Protein AF-A0A941FQU3-F1 (afdb_monomer)

Sequence (170 aa):
MWHLSFFFSLGSSGTKGFAATKINQDELNAYLSEVRMTQEELEEYLSYYDLTLNELKSAEELRETLGPAVTPETLQNLLKQYEMTEAELTELLMEYGELEEGDSIIDTFHFIYDIEDIIDLEMDYDEEEMEYDEEEISDLMDGLFTEIGLTDEELDRFMNHLCLSSKNLL

Solvent-accessible surface area (backbone atoms only — not comparable to full-atom values): 10285 Å² total; per-residue (Å²): 139,81,86,85,80,79,80,80,75,83,76,85,74,74,82,76,79,76,81,77,51,67,39,55,66,70,52,44,51,50,48,29,62,71,57,72,42,53,72,67,58,49,51,53,55,34,45,77,74,78,40,54,65,56,80,39,71,36,58,61,54,50,42,72,70,50,39,56,48,44,40,79,67,52,49,54,50,49,31,59,75,72,74,47,52,74,66,59,51,50,52,51,36,37,75,74,65,78,41,61,98,88,65,50,69,63,80,71,42,62,32,44,47,70,55,46,54,54,52,50,51,54,49,48,56,68,69,50,64,71,76,60,48,71,65,55,54,50,52,54,48,54,52,52,38,58,71,75,62,58,49,73,73,55,47,55,53,50,52,52,48,54,61,53,53,63,68,72,75,119

Organism: NCBI:txid450367

Radius of gyration: 25.59 Å; Cα contacts (8 Å, |Δi|>4): 99; chains: 1; bounding box: 55×40×80 Å

Secondary structure (DSSP, 8-state):
---------------PPPPP-SS-HHHHHHHHHHHT--HHHHHHHHHHTT--TTT--SHHHHHHHH-SBP-HHHHHHHHHHTT--HHHHHHHHHHTTSS-TT--HHHH-SBHHHHHHHHHHHHHHHH------HHHHHHHHHHHHHHHT--HHHHHHHHHHHHHHHTT--

Mean predicted aligned error: 14.56 Å

Foldseek 3Di:
DDDDDDPPDPDDDPPPDQDDALEDPVQVVVLCVQLVHDSVVVQVVQVVVVHGRRVDNYSVVVCVVQPHFDDPVVVVVVCVVLVHDPVVLQVLCVVVVQDDPPDDPNVRDRHPVVSVVSVVVVVCVVVPPVPPPPVNVVVVVVVVCVVVPDDPVRVVVVVVVVVVVVVVVD

Structure (mmCIF, N/CA/C/O backbone):
data_AF-A0A941FQU3-F1
#
_entry.id   AF-A0A941FQU3-F1
#
loop_
_atom_site.group_PDB
_atom_site.id
_atom_site.type_symbol
_atom_site.label_atom_id
_atom_site.label_alt_id
_atom_site.label_comp_id
_atom_site.label_asym_id
_atom_site.label_entity_id
_atom_site.label_seq_id
_atom_site.pdbx_PDB_ins_code
_atom_site.Cartn_x
_atom_site.Cartn_y
_atom_site.Cartn_z
_atom_site.occupancy
_atom_site.B_iso_or_equiv
_atom_site.auth_seq_id
_atom_site.auth_comp_id
_atom_site.auth_asym_id
_atom_site.auth_atom_id
_atom_site.pdbx_PDB_model_num
ATOM 1 N N . MET A 1 1 ? -34.787 -11.452 32.191 1.00 46.97 1 MET A N 1
ATOM 2 C CA . MET A 1 1 ? -33.863 -12.530 32.617 1.00 46.97 1 MET A CA 1
ATOM 3 C C . MET A 1 1 ? -34.289 -13.753 31.834 1.00 46.97 1 MET A C 1
ATOM 5 O O . MET A 1 1 ? -35.458 -14.089 31.924 1.00 46.97 1 MET A O 1
ATOM 9 N N . TRP A 1 2 ? -33.497 -14.303 30.919 1.00 36.28 2 TRP A N 1
ATOM 10 C CA . TRP A 1 2 ? -32.134 -14.804 31.111 1.00 36.28 2 TRP A CA 1
ATOM 11 C C . TRP A 1 2 ? -31.221 -14.444 29.923 1.00 36.28 2 TRP A C 1
ATOM 13 O O . TRP A 1 2 ? -31.653 -14.516 28.778 1.00 36.28 2 TRP A O 1
ATOM 23 N N . HIS A 1 3 ? -29.981 -14.040 30.210 1.00 49.31 3 HIS A N 1
ATOM 24 C CA . HIS A 1 3 ? -28.926 -13.853 29.211 1.00 49.31 3 HIS A CA 1
ATOM 25 C C . HIS A 1 3 ? -28.420 -15.224 28.753 1.00 49.31 3 HIS A C 1
ATOM 27 O O . HIS A 1 3 ? -28.055 -16.052 29.587 1.00 49.31 3 HIS A O 1
ATOM 33 N N . LEU A 1 4 ? -28.390 -15.455 27.442 1.00 49.00 4 LEU A N 1
ATOM 34 C CA . LEU A 1 4 ? -27.715 -16.602 26.850 1.00 49.00 4 LEU A CA 1
ATOM 35 C C . LEU A 1 4 ? -26.242 -16.226 26.659 1.00 49.00 4 LEU A C 1
ATOM 37 O O . LEU A 1 4 ? -25.882 -15.554 25.698 1.00 49.00 4 LEU A O 1
ATOM 41 N N . SER A 1 5 ? -25.401 -16.606 27.618 1.00 51.78 5 SER A N 1
ATOM 42 C CA . SER A 1 5 ? -23.950 -16.523 27.474 1.00 51.78 5 SER A CA 1
ATOM 43 C C . SER A 1 5 ? -23.498 -17.592 26.484 1.00 51.78 5 SER A C 1
ATOM 45 O O . SER A 1 5 ? -23.523 -18.782 26.796 1.00 51.78 5 SER A O 1
ATOM 47 N N . PHE A 1 6 ? -23.100 -17.170 25.286 1.00 40.19 6 PHE A N 1
ATOM 48 C CA . PHE A 1 6 ? -22.378 -18.027 24.358 1.00 40.19 6 PHE A CA 1
ATOM 49 C C . PHE A 1 6 ? -20.929 -18.109 24.846 1.00 40.19 6 PHE A C 1
ATOM 51 O O . PHE A 1 6 ? -20.199 -17.120 24.839 1.00 40.19 6 PHE A O 1
ATOM 58 N N . PHE A 1 7 ? -20.535 -19.275 25.352 1.00 44.00 7 PHE A N 1
ATOM 59 C CA . PHE A 1 7 ? -19.136 -19.575 25.623 1.00 44.00 7 PHE A CA 1
ATOM 60 C C . PHE A 1 7 ? -18.429 -19.728 24.276 1.00 44.00 7 PHE A C 1
ATOM 62 O O . PHE A 1 7 ? -18.617 -20.729 23.585 1.00 44.00 7 PHE A O 1
ATOM 69 N N . PHE A 1 8 ? -17.626 -18.734 23.897 1.00 44.66 8 PHE A N 1
ATOM 70 C CA . PHE A 1 8 ? -16.649 -18.902 22.832 1.00 44.66 8 PHE A CA 1
ATOM 71 C C . PHE A 1 8 ? -15.577 -19.864 23.351 1.00 44.66 8 PHE A C 1
ATOM 73 O O . PHE A 1 8 ? -14.784 -19.534 24.233 1.00 44.66 8 PHE A O 1
ATOM 80 N N . SER A 1 9 ? -15.635 -21.102 22.867 1.00 44.91 9 SER A N 1
ATOM 81 C CA . SER A 1 9 ? -14.581 -22.089 23.052 1.00 44.91 9 SER A CA 1
ATOM 82 C C . SER A 1 9 ? -13.305 -21.525 22.437 1.00 44.91 9 SER A C 1
ATOM 84 O O . SER A 1 9 ? -13.231 -21.398 21.219 1.00 44.91 9 SER A O 1
ATOM 86 N N . LEU A 1 10 ? -12.318 -21.191 23.274 1.00 48.59 10 LEU A N 1
ATOM 87 C CA . LEU A 1 10 ? -10.961 -20.871 22.837 1.00 48.59 10 LEU A CA 1
ATOM 88 C C . LEU A 1 10 ? -10.433 -22.061 22.023 1.00 48.59 10 LEU A C 1
ATOM 90 O O . LEU A 1 10 ? -10.082 -23.108 22.573 1.00 48.59 10 LEU A O 1
ATOM 94 N N . GLY A 1 11 ? -10.441 -21.913 20.701 1.00 41.22 11 GLY A N 1
ATOM 95 C CA . GLY A 1 11 ? -9.712 -22.782 19.797 1.00 41.22 11 GLY A CA 1
ATOM 96 C C . GLY A 1 11 ? -8.222 -22.598 20.052 1.00 41.22 11 GLY A C 1
ATOM 97 O O . GLY A 1 11 ? -7.713 -21.483 20.051 1.00 41.22 11 GLY A O 1
ATOM 98 N N . SER A 1 12 ? -7.547 -23.707 20.328 1.00 49.75 12 SER A N 1
ATOM 99 C CA . SER A 1 12 ? -6.097 -23.817 20.445 1.00 49.75 12 SER A CA 1
ATOM 100 C C . SER A 1 12 ? -5.425 -23.410 19.129 1.00 49.75 12 SER A C 1
ATOM 102 O O . SER A 1 12 ? -5.259 -24.255 18.249 1.00 49.75 12 SER A O 1
ATOM 104 N N . SER A 1 13 ? -4.997 -22.157 18.997 1.00 46.50 13 SER A N 1
ATOM 105 C CA . SER A 1 13 ? -4.054 -21.772 17.946 1.00 46.50 13 SER A CA 1
ATOM 106 C C . SER A 1 13 ? -2.655 -22.208 18.372 1.00 46.50 13 SER A C 1
ATOM 108 O O . SER A 1 13 ? -2.142 -21.776 19.405 1.00 46.50 13 SER A O 1
ATOM 110 N N . GLY A 1 14 ? -2.066 -23.133 17.612 1.00 43.97 14 GLY A N 1
ATOM 111 C CA . GLY A 1 14 ? -0.671 -23.518 17.783 1.00 43.97 14 GLY A CA 1
ATOM 112 C C . GLY A 1 14 ? 0.218 -22.280 17.726 1.00 43.97 14 GLY A C 1
ATOM 113 O O . GLY A 1 14 ? -0.017 -21.382 16.924 1.00 43.97 14 GLY A O 1
ATOM 114 N N . THR A 1 15 ? 1.229 -22.219 18.587 1.00 44.75 15 THR A N 1
ATOM 115 C CA . THR A 1 15 ? 2.230 -21.155 18.543 1.00 44.75 15 THR A CA 1
ATOM 116 C C . THR A 1 15 ? 3.055 -21.329 17.269 1.00 44.75 15 THR A C 1
ATOM 118 O O . THR A 1 15 ? 4.065 -22.038 17.278 1.00 44.75 15 THR A O 1
ATOM 121 N N . LYS A 1 16 ? 2.617 -20.731 16.157 1.00 57.53 16 LYS A N 1
ATOM 122 C CA . LYS A 1 16 ? 3.544 -20.370 15.087 1.00 57.53 16 LYS A CA 1
ATOM 123 C C . LYS A 1 16 ? 4.570 -19.438 15.732 1.00 57.53 16 LYS A C 1
ATOM 125 O O . LYS A 1 16 ? 4.206 -18.475 16.402 1.00 57.53 16 LYS A O 1
ATOM 130 N N . GLY A 1 17 ? 5.836 -19.838 15.696 1.00 59.94 17 GLY A N 1
ATOM 131 C CA . GLY A 1 17 ? 6.916 -19.009 16.211 1.00 59.94 17 GLY A CA 1
ATOM 132 C C . GLY A 1 17 ? 7.134 -17.860 15.241 1.00 59.94 17 GLY A C 1
ATOM 133 O O . GLY A 1 17 ? 7.323 -18.117 14.058 1.00 59.94 17 GLY A O 1
ATOM 134 N N . PHE A 1 18 ? 7.087 -16.634 15.745 1.00 70.06 18 PHE A N 1
ATOM 135 C CA . PHE A 1 18 ? 7.382 -15.429 14.980 1.00 70.06 18 PHE A CA 1
ATOM 136 C C . PHE A 1 18 ? 8.816 -15.428 14.443 1.00 70.06 18 PHE A C 1
ATOM 138 O O . PHE A 1 18 ? 9.725 -15.973 15.090 1.00 70.06 18 PHE A O 1
ATOM 145 N N . ALA A 1 19 ? 9.030 -14.803 13.284 1.00 69.12 19 ALA A N 1
ATOM 146 C CA . ALA A 1 19 ? 10.371 -14.623 12.750 1.00 69.12 19 ALA A CA 1
ATOM 147 C C . ALA A 1 19 ? 11.212 -13.745 13.694 1.00 69.12 19 ALA A C 1
ATOM 149 O O . ALA A 1 19 ? 10.718 -12.837 14.365 1.00 69.12 19 ALA A O 1
ATOM 150 N N . ALA A 1 20 ? 12.514 -14.023 13.769 1.00 74.38 20 ALA A N 1
ATOM 151 C CA . ALA A 1 20 ? 13.420 -13.188 14.547 1.00 74.38 20 ALA A CA 1
ATOM 152 C C . ALA A 1 20 ? 13.553 -11.808 13.879 1.00 74.38 20 ALA A C 1
ATOM 154 O O . ALA A 1 20 ? 13.928 -11.729 12.713 1.00 74.38 20 ALA A O 1
ATOM 155 N N . THR A 1 21 ? 13.295 -10.735 14.628 1.00 84.06 21 THR A N 1
ATOM 156 C CA . THR A 1 21 ? 13.435 -9.344 14.171 1.00 84.06 21 THR A CA 1
ATOM 157 C C . THR A 1 21 ? 14.400 -8.561 15.063 1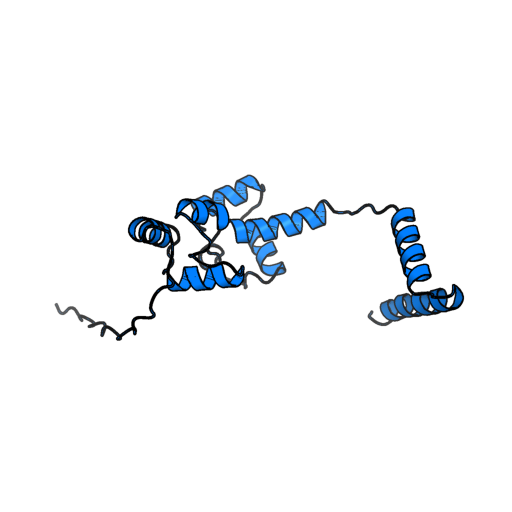.00 84.06 21 THR A C 1
ATOM 159 O O . THR A 1 21 ? 14.621 -8.908 16.227 1.00 84.06 21 THR A O 1
ATOM 162 N N . LYS A 1 22 ? 15.002 -7.503 14.507 1.00 87.81 22 LYS A N 1
ATOM 163 C CA . LYS A 1 22 ? 15.817 -6.530 15.253 1.00 87.81 22 LYS A CA 1
ATOM 164 C C . LYS A 1 22 ? 14.964 -5.472 15.955 1.00 87.81 22 LYS A C 1
ATOM 166 O O . LYS A 1 22 ? 15.474 -4.786 16.839 1.00 87.81 22 LYS A O 1
ATOM 171 N N . ILE A 1 23 ? 13.704 -5.336 15.550 1.00 90.19 23 ILE A N 1
ATOM 172 C CA . ILE A 1 23 ? 12.768 -4.345 16.073 1.00 90.19 23 ILE A CA 1
ATOM 173 C C . ILE A 1 23 ? 12.385 -4.725 17.506 1.00 90.19 23 ILE A C 1
ATOM 175 O O . ILE A 1 23 ? 12.219 -5.901 17.837 1.00 90.19 23 ILE A O 1
ATOM 179 N N . ASN A 1 24 ? 12.258 -3.729 18.381 1.00 91.12 24 ASN A N 1
ATOM 180 C CA . ASN A 1 24 ? 11.771 -3.960 19.734 1.00 91.12 24 ASN A CA 1
ATOM 181 C C . ASN A 1 24 ? 10.319 -4.476 19.692 1.00 91.12 24 ASN A C 1
ATOM 183 O O . ASN A 1 24 ? 9.479 -3.893 19.014 1.00 91.12 24 ASN A O 1
ATOM 187 N N . GLN A 1 25 ? 10.001 -5.537 20.441 1.00 89.75 25 GLN A N 1
ATOM 188 C CA . GLN A 1 25 ? 8.666 -6.147 20.392 1.00 89.75 25 GLN A CA 1
ATOM 189 C C . GLN A 1 25 ? 7.543 -5.194 20.835 1.00 89.75 25 GLN A C 1
ATOM 191 O O . GLN A 1 25 ? 6.447 -5.270 20.292 1.00 89.75 25 GLN A O 1
ATOM 196 N N . ASP A 1 26 ? 7.786 -4.299 21.794 1.00 92.31 26 ASP A N 1
ATOM 197 C CA . ASP A 1 26 ? 6.776 -3.330 22.233 1.00 92.31 26 ASP A CA 1
ATOM 198 C C . ASP A 1 26 ? 6.501 -2.288 21.137 1.00 92.31 26 ASP A C 1
ATOM 200 O O . ASP A 1 26 ? 5.348 -1.928 20.905 1.00 92.31 26 ASP A O 1
ATOM 204 N N . GLU A 1 27 ? 7.543 -1.853 20.420 1.00 93.50 27 GLU A N 1
ATOM 205 C CA . GLU A 1 27 ? 7.417 -0.951 19.266 1.00 93.50 27 GLU A CA 1
ATOM 206 C C . GLU A 1 27 ? 6.707 -1.637 18.095 1.00 93.50 27 GLU A C 1
ATOM 208 O O . GLU A 1 27 ? 5.808 -1.052 17.491 1.00 93.50 27 GLU A O 1
ATOM 213 N N . LEU A 1 28 ? 7.060 -2.895 17.815 1.00 93.62 28 LEU A N 1
ATOM 214 C CA . LEU A 1 28 ? 6.402 -3.700 16.790 1.00 93.62 28 LEU A CA 1
ATOM 215 C C . LEU A 1 28 ? 4.922 -3.914 17.126 1.00 93.62 28 LEU A C 1
ATOM 217 O O . LEU A 1 28 ? 4.069 -3.703 16.275 1.00 93.62 28 LEU A O 1
ATOM 221 N N . ASN A 1 29 ? 4.591 -4.259 18.371 1.00 94.00 29 ASN A N 1
ATOM 222 C CA . ASN A 1 29 ? 3.203 -4.435 18.802 1.00 94.00 29 ASN A CA 1
ATOM 223 C C . ASN A 1 29 ? 2.395 -3.130 18.709 1.00 94.00 29 ASN A C 1
ATOM 225 O O . ASN A 1 29 ? 1.209 -3.169 18.382 1.00 94.00 29 ASN A O 1
ATOM 229 N N . ALA A 1 30 ? 3.019 -1.983 18.997 1.00 94.38 30 ALA A N 1
ATOM 230 C CA . ALA A 1 30 ? 2.377 -0.683 18.832 1.00 94.38 30 ALA A CA 1
ATOM 231 C C . ALA A 1 30 ? 2.058 -0.405 17.356 1.00 94.38 30 ALA A C 1
ATOM 233 O O . ALA A 1 30 ? 0.931 -0.024 17.047 1.00 94.38 30 ALA A O 1
ATOM 234 N N . TYR A 1 31 ? 3.012 -0.668 16.458 1.00 94.44 31 TYR A N 1
ATOM 235 C CA . TYR A 1 31 ? 2.812 -0.537 15.015 1.00 94.44 31 TYR A CA 1
ATOM 236 C C . TYR A 1 31 ? 1.742 -1.501 14.484 1.00 94.44 31 TYR A C 1
ATOM 238 O O . TYR A 1 31 ? 0.823 -1.083 13.795 1.00 94.44 31 TYR A O 1
ATOM 246 N N . LEU A 1 32 ? 1.779 -2.773 14.878 1.00 94.94 32 LEU A N 1
ATOM 247 C CA . LEU A 1 32 ? 0.768 -3.767 14.500 1.00 94.94 32 LEU A CA 1
ATOM 248 C C . LEU A 1 32 ? -0.650 -3.341 14.907 1.00 94.94 32 LEU A C 1
ATOM 250 O O . LEU A 1 32 ? -1.601 -3.501 14.144 1.00 94.94 32 LEU A O 1
ATOM 254 N N . SER A 1 33 ? -0.797 -2.733 16.089 1.00 93.44 33 SER A N 1
ATOM 255 C CA . SER A 1 33 ? -2.079 -2.171 16.521 1.00 93.44 33 SER A CA 1
ATOM 256 C C . SER A 1 33 ? -2.504 -0.943 15.710 1.00 93.44 33 SER A C 1
ATOM 258 O O . SER A 1 33 ? -3.705 -0.713 15.580 1.00 93.44 33 SER A O 1
ATOM 260 N N . GLU A 1 34 ? -1.556 -0.143 15.225 1.00 91.25 34 GLU A N 1
ATOM 261 C CA . GLU A 1 34 ? -1.792 1.034 14.380 1.00 91.25 34 GLU A CA 1
ATOM 262 C C . GLU A 1 34 ? -2.326 0.613 13.005 1.00 91.25 34 GLU A C 1
ATOM 264 O O . GLU A 1 34 ? -3.364 1.112 12.572 1.00 91.25 34 GLU A O 1
ATOM 269 N N . VAL A 1 35 ? -1.687 -0.378 12.376 1.00 93.12 35 VAL A N 1
ATOM 270 C CA . VAL A 1 35 ? -2.064 -0.890 11.045 1.00 93.12 35 VAL A CA 1
ATOM 271 C C . VAL A 1 35 ? -3.163 -1.958 11.090 1.00 93.12 35 VAL A C 1
ATOM 273 O O . VAL A 1 35 ? -3.633 -2.412 10.053 1.00 93.12 35 VAL A O 1
ATOM 276 N N . ARG A 1 36 ? -3.618 -2.333 12.295 1.00 92.12 36 ARG A N 1
ATOM 277 C CA . ARG A 1 36 ? -4.664 -3.343 12.544 1.00 92.12 36 ARG A CA 1
ATOM 278 C C . ARG A 1 36 ? -4.316 -4.731 11.988 1.00 92.12 36 ARG A C 1
ATOM 280 O O . ARG A 1 36 ? -5.214 -5.468 11.596 1.00 92.12 36 ARG A O 1
ATOM 287 N N . MET A 1 37 ? -3.037 -5.094 12.017 1.00 93.44 37 MET A N 1
ATOM 288 C CA . MET A 1 37 ? -2.541 -6.396 11.565 1.00 93.44 37 MET A CA 1
ATOM 289 C C . MET A 1 37 ? -2.000 -7.207 12.737 1.00 93.44 37 MET A C 1
ATOM 291 O O . MET A 1 37 ? -1.491 -6.684 13.731 1.00 93.44 37 MET A O 1
ATOM 295 N N . THR A 1 38 ? -2.073 -8.520 12.613 1.00 94.44 38 THR A N 1
ATOM 296 C CA . THR A 1 38 ? -1.253 -9.441 13.388 1.00 94.44 38 THR A CA 1
ATOM 297 C C . THR A 1 38 ? 0.161 -9.482 12.817 1.00 94.44 38 THR A C 1
ATOM 299 O O . THR A 1 38 ? 0.407 -9.139 11.663 1.00 94.44 38 THR A O 1
ATOM 302 N N . GLN A 1 39 ? 1.121 -9.930 13.625 1.00 93.88 39 GLN A N 1
ATOM 303 C CA . GLN A 1 39 ? 2.488 -10.091 13.138 1.00 93.88 39 GLN A CA 1
ATOM 304 C C . GLN A 1 39 ? 2.582 -11.118 11.998 1.00 93.88 39 GLN A C 1
ATOM 306 O O . GLN A 1 39 ? 3.404 -10.945 11.109 1.00 93.88 39 GLN A O 1
ATOM 311 N N . GLU A 1 40 ? 1.750 -12.164 12.011 1.00 93.38 40 GLU A N 1
ATOM 312 C CA . GLU A 1 40 ? 1.720 -13.159 10.932 1.00 93.38 40 GLU A CA 1
ATOM 313 C C . GLU A 1 40 ? 1.250 -12.535 9.614 1.00 93.38 40 GLU A C 1
ATOM 315 O O . GLU A 1 40 ? 1.912 -12.718 8.599 1.00 93.38 40 GLU A O 1
ATOM 320 N N . GLU A 1 41 ? 0.179 -11.739 9.649 1.00 94.12 41 GLU A N 1
ATOM 321 C CA . GLU A 1 41 ? -0.306 -11.005 8.473 1.00 94.12 41 GLU A CA 1
ATOM 322 C C . GLU A 1 41 ? 0.748 -10.017 7.960 1.00 94.12 41 GLU A C 1
ATOM 324 O O . GLU A 1 41 ? 0.954 -9.922 6.757 1.00 94.12 41 GLU A O 1
ATOM 329 N N . LEU A 1 42 ? 1.463 -9.315 8.848 1.00 94.75 42 LEU A N 1
ATOM 330 C CA . LEU A 1 42 ? 2.542 -8.413 8.433 1.00 94.75 42 LEU A CA 1
ATOM 331 C C . LEU A 1 42 ? 3.727 -9.173 7.813 1.00 94.75 42 LEU A C 1
ATOM 333 O O . LEU A 1 42 ? 4.312 -8.711 6.840 1.00 94.75 42 LEU A O 1
ATOM 337 N N . GLU A 1 43 ? 4.111 -10.322 8.372 1.00 93.56 43 GLU A N 1
ATOM 338 C CA . GLU A 1 43 ? 5.173 -11.165 7.807 1.00 93.56 43 GLU A CA 1
ATOM 339 C C . GLU A 1 43 ? 4.780 -11.718 6.427 1.00 93.56 43 GLU A C 1
ATOM 341 O O . GLU A 1 43 ? 5.621 -11.760 5.530 1.00 93.56 43 GLU A O 1
ATOM 346 N N . GLU A 1 44 ? 3.515 -12.102 6.242 1.00 93.81 44 GLU A N 1
ATOM 347 C CA . GLU A 1 44 ? 2.966 -12.514 4.946 1.00 93.81 44 GLU A CA 1
ATOM 348 C C . GLU A 1 44 ? 2.954 -11.348 3.951 1.00 93.81 44 GLU A C 1
ATOM 350 O O . GLU A 1 44 ? 3.446 -11.500 2.833 1.00 93.81 44 GLU A O 1
ATOM 355 N N . TYR A 1 45 ? 2.509 -10.170 4.388 1.00 93.56 45 TYR A N 1
ATOM 356 C CA . TYR A 1 45 ? 2.506 -8.951 3.586 1.00 93.56 45 TYR A CA 1
ATOM 357 C C . TYR A 1 45 ? 3.903 -8.597 3.071 1.00 93.56 45 TYR A C 1
ATOM 359 O O . TYR A 1 45 ? 4.117 -8.443 1.875 1.00 93.56 45 TYR A O 1
ATOM 367 N N . LEU A 1 46 ? 4.895 -8.554 3.965 1.00 93.81 46 LEU A N 1
ATOM 368 C CA . LEU A 1 46 ? 6.282 -8.266 3.595 1.00 93.81 46 LEU A CA 1
ATOM 369 C C . LEU A 1 46 ? 6.849 -9.302 2.619 1.00 93.81 46 LEU A C 1
ATOM 371 O O . LEU A 1 46 ? 7.632 -8.944 1.741 1.00 93.81 46 LEU A O 1
ATOM 375 N N . SER A 1 47 ? 6.435 -10.566 2.734 1.00 93.12 47 SER A N 1
ATOM 376 C CA . SER A 1 47 ? 6.912 -11.625 1.844 1.00 93.12 47 SER A CA 1
ATOM 377 C C . SER A 1 47 ? 6.478 -11.440 0.389 1.00 93.12 47 SER A C 1
ATOM 379 O O . SER A 1 47 ? 7.206 -11.875 -0.500 1.00 93.12 47 SER A O 1
ATOM 381 N N . TYR A 1 48 ? 5.353 -10.759 0.137 1.00 91.00 48 TYR A N 1
ATOM 382 C CA . TYR A 1 48 ? 4.930 -10.388 -1.218 1.00 91.00 48 TYR A CA 1
ATOM 383 C C . TYR A 1 48 ? 5.949 -9.462 -1.901 1.00 91.00 48 TYR A C 1
ATOM 385 O O . TYR A 1 48 ? 6.184 -9.577 -3.100 1.00 91.00 48 TYR A O 1
ATOM 393 N N . TYR A 1 49 ? 6.624 -8.621 -1.115 1.00 89.69 49 TYR A N 1
ATOM 394 C CA . TYR A 1 49 ? 7.679 -7.709 -1.565 1.00 89.69 49 TYR A CA 1
ATOM 395 C C . TYR A 1 49 ? 9.094 -8.294 -1.404 1.00 89.69 49 TYR A C 1
ATOM 397 O O . TYR A 1 49 ? 10.072 -7.550 -1.442 1.00 89.69 49 TYR A O 1
ATOM 405 N N . ASP A 1 50 ? 9.225 -9.608 -1.175 1.00 91.25 50 ASP A N 1
ATOM 406 C CA . ASP A 1 50 ? 10.495 -10.281 -0.854 1.00 91.25 50 ASP A CA 1
ATOM 407 C C . ASP A 1 50 ? 11.234 -9.671 0.362 1.00 91.25 50 ASP A C 1
ATOM 409 O O . ASP A 1 50 ? 12.454 -9.795 0.500 1.00 91.25 50 ASP A O 1
ATOM 413 N N . LEU A 1 51 ? 10.494 -9.032 1.276 1.00 91.31 51 LEU A N 1
ATOM 414 C CA . LEU A 1 51 ? 11.013 -8.413 2.493 1.00 91.31 51 LEU A CA 1
ATOM 415 C C . LEU A 1 51 ? 10.751 -9.276 3.728 1.00 91.31 51 LEU A C 1
ATOM 417 O O . LEU A 1 51 ? 9.803 -10.058 3.821 1.00 91.31 51 LEU A O 1
ATOM 421 N N . THR A 1 52 ? 11.587 -9.085 4.745 1.00 91.94 52 THR A N 1
ATOM 422 C CA . THR A 1 52 ? 11.432 -9.725 6.052 1.00 91.94 52 THR A CA 1
ATOM 423 C C . THR A 1 52 ? 11.606 -8.732 7.199 1.00 91.94 52 THR A C 1
ATOM 425 O O . THR A 1 52 ? 12.403 -7.794 7.139 1.00 91.94 52 THR A O 1
ATOM 428 N N . LEU A 1 53 ? 10.954 -8.996 8.339 1.00 91.00 53 LEU A N 1
ATOM 429 C CA . LEU A 1 53 ? 11.105 -8.177 9.554 1.00 91.00 53 LEU A CA 1
ATOM 430 C C . LEU A 1 53 ? 12.549 -8.086 10.086 1.00 91.00 53 LEU A C 1
ATOM 432 O O . LEU A 1 53 ? 12.831 -7.258 10.951 1.00 91.00 53 LEU A O 1
ATOM 436 N N . ASN A 1 54 ? 13.466 -8.948 9.642 1.00 90.00 54 ASN A N 1
ATOM 437 C CA . ASN A 1 54 ? 14.873 -8.912 10.051 1.00 90.00 54 ASN A CA 1
ATOM 438 C C . ASN A 1 54 ? 15.718 -7.920 9.228 1.00 90.00 54 ASN A C 1
ATOM 440 O O . ASN A 1 54 ? 16.813 -7.520 9.652 1.00 90.00 54 ASN A O 1
ATOM 444 N N . GLU A 1 55 ? 15.246 -7.549 8.041 1.00 88.75 55 GLU A N 1
ATOM 445 C CA . GLU A 1 55 ? 15.902 -6.563 7.179 1.00 88.75 55 GLU A CA 1
ATOM 446 C C . GLU A 1 55 ? 15.645 -5.141 7.675 1.00 88.75 55 GLU A C 1
ATOM 448 O O . GLU A 1 55 ? 16.545 -4.302 7.615 1.00 88.75 55 GLU A O 1
ATOM 453 N N . LEU A 1 56 ? 14.492 -4.938 8.309 1.00 90.25 56 LEU A N 1
ATOM 454 C CA . LEU A 1 56 ? 14.078 -3.695 8.943 1.00 90.25 56 LEU A CA 1
ATOM 455 C C . LEU A 1 56 ? 14.698 -3.546 10.344 1.00 90.25 56 LEU A C 1
ATOM 457 O O . LEU A 1 56 ? 14.879 -4.506 11.102 1.00 90.25 56 LEU A O 1
ATOM 461 N N . LYS A 1 57 ? 15.068 -2.316 10.698 1.00 88.25 57 LYS A N 1
ATOM 462 C CA . LYS A 1 57 ? 15.796 -1.968 11.928 1.00 88.25 57 LYS A CA 1
ATOM 463 C C . LYS A 1 57 ? 14.902 -1.344 12.987 1.00 88.25 57 LYS A C 1
ATOM 465 O O . LYS A 1 57 ? 15.300 -1.328 14.150 1.00 88.25 57 LYS A O 1
ATOM 470 N N . SER A 1 58 ? 13.745 -0.802 12.612 1.00 91.50 58 SER A N 1
ATOM 471 C CA . SER A 1 58 ? 12.834 -0.140 13.550 1.00 91.50 58 SER A CA 1
ATOM 472 C C . SER A 1 58 ? 11.384 -0.146 13.068 1.00 91.50 58 SER A C 1
ATOM 474 O O . SER A 1 58 ? 11.117 -0.327 11.883 1.00 91.50 58 SER A O 1
ATOM 476 N N . ALA A 1 59 ? 10.454 0.112 13.992 1.00 91.44 59 ALA A N 1
ATOM 477 C CA . ALA A 1 59 ? 9.053 0.352 13.652 1.00 91.44 59 ALA A CA 1
ATOM 478 C C . ALA A 1 59 ? 8.844 1.635 12.833 1.00 91.44 59 ALA A C 1
ATOM 480 O O . ALA A 1 59 ? 7.774 1.820 12.264 1.00 91.44 59 ALA A O 1
ATOM 481 N N . GLU A 1 60 ? 9.827 2.534 12.794 1.00 91.94 60 GLU A N 1
ATOM 482 C CA . GLU A 1 60 ? 9.773 3.715 11.934 1.00 91.94 60 GLU A CA 1
ATOM 483 C C . GLU A 1 60 ? 10.120 3.370 10.490 1.00 91.94 60 GLU A C 1
ATOM 485 O O . GLU A 1 60 ? 9.399 3.759 9.585 1.00 91.94 60 GLU A O 1
ATOM 490 N N . GLU A 1 61 ? 11.135 2.531 10.281 1.00 93.19 61 GLU A N 1
ATOM 491 C CA . GLU A 1 61 ? 11.469 2.017 8.946 1.00 93.19 61 GLU A CA 1
ATOM 492 C C . GLU A 1 61 ? 10.288 1.236 8.344 1.00 93.19 61 GLU A C 1
ATOM 494 O O . GLU A 1 61 ? 10.056 1.320 7.146 1.00 93.19 61 GLU A O 1
ATOM 499 N N . LEU A 1 62 ? 9.482 0.551 9.171 1.00 93.44 62 LEU A N 1
ATOM 500 C CA . LEU A 1 62 ? 8.205 -0.039 8.742 1.00 93.44 62 LEU A CA 1
ATOM 501 C C . LEU A 1 62 ? 7.214 1.011 8.213 1.00 93.44 62 LEU A C 1
ATOM 503 O O . LEU A 1 62 ? 6.620 0.795 7.162 1.00 93.44 62 LEU A O 1
ATOM 507 N N . ARG A 1 63 ? 7.043 2.146 8.907 1.00 92.88 63 ARG A N 1
ATOM 508 C CA . ARG A 1 63 ? 6.158 3.238 8.456 1.00 92.88 63 ARG A CA 1
ATOM 509 C C . ARG A 1 63 ? 6.659 3.889 7.177 1.00 92.88 63 ARG A C 1
ATOM 511 O O . ARG A 1 63 ? 5.860 4.195 6.307 1.00 92.88 63 ARG A O 1
ATOM 518 N N . GLU A 1 64 ? 7.966 4.102 7.073 1.00 92.44 64 GLU A N 1
ATOM 519 C CA . GLU A 1 64 ? 8.577 4.687 5.878 1.00 92.44 64 GLU A CA 1
ATOM 520 C C . GLU A 1 64 ? 8.478 3.746 4.672 1.00 92.44 64 GLU A C 1
ATOM 522 O O . GLU A 1 64 ? 8.277 4.217 3.559 1.00 92.44 64 GLU A O 1
ATOM 527 N N . THR A 1 65 ? 8.601 2.433 4.895 1.00 92.31 65 THR A N 1
ATOM 528 C CA . THR A 1 65 ? 8.583 1.426 3.822 1.00 92.31 65 THR A CA 1
ATOM 529 C C . THR A 1 65 ? 7.170 1.122 3.339 1.00 92.31 65 THR A C 1
ATOM 531 O O . THR A 1 65 ? 6.948 1.061 2.139 1.00 92.31 65 THR A O 1
ATOM 534 N N . LEU A 1 66 ? 6.226 0.900 4.259 1.00 93.88 66 LEU A N 1
ATOM 535 C CA . LEU A 1 66 ? 4.863 0.474 3.914 1.00 93.88 66 LEU A CA 1
ATOM 536 C C . LEU A 1 66 ? 3.900 1.651 3.764 1.00 93.88 66 LEU A C 1
ATOM 538 O O . LEU A 1 66 ? 2.836 1.506 3.186 1.00 93.88 66 LEU A O 1
ATOM 542 N N . GLY A 1 67 ? 4.255 2.814 4.302 1.00 94.00 67 GLY A N 1
ATOM 543 C CA . GLY A 1 67 ? 3.405 3.990 4.272 1.00 94.00 67 GLY A CA 1
ATOM 544 C C . GLY A 1 67 ? 2.285 3.984 5.318 1.00 94.00 67 GLY A C 1
ATOM 545 O O . GLY A 1 67 ? 2.233 3.143 6.227 1.00 94.00 67 GLY A O 1
ATOM 546 N N . PRO A 1 68 ? 1.389 4.984 5.246 1.00 94.81 68 PRO A N 1
ATOM 547 C CA . PRO A 1 68 ? 0.266 5.123 6.164 1.00 94.81 68 PRO A CA 1
ATOM 548 C C . PRO A 1 68 ? -0.760 4.001 5.987 1.00 94.81 68 PRO A C 1
ATOM 550 O O . PRO A 1 68 ? -1.086 3.625 4.865 1.00 94.81 68 PRO A O 1
ATOM 553 N N . ALA A 1 69 ? -1.357 3.536 7.086 1.00 95.81 69 ALA A N 1
ATOM 554 C CA . ALA A 1 69 ? -2.480 2.604 7.012 1.00 95.81 69 ALA A CA 1
ATOM 555 C C . ALA A 1 69 ? -3.707 3.246 6.343 1.00 95.81 69 ALA A C 1
ATOM 557 O O . ALA A 1 69 ? -3.992 4.439 6.536 1.00 95.81 69 ALA A O 1
ATOM 558 N N . VAL A 1 70 ? -4.498 2.441 5.634 1.00 95.94 70 VAL A N 1
ATOM 559 C CA . VAL A 1 70 ? -5.759 2.899 5.044 1.00 95.94 70 VAL A CA 1
ATOM 560 C C . VAL A 1 70 ? -6.802 3.101 6.141 1.00 95.94 70 VAL A C 1
ATOM 562 O O . VAL A 1 70 ? -7.167 2.202 6.905 1.00 95.94 70 VAL A O 1
ATOM 565 N N . THR A 1 71 ? -7.283 4.334 6.232 1.00 95.50 71 THR A N 1
ATOM 566 C CA . THR A 1 71 ? -8.333 4.795 7.141 1.00 95.50 71 THR A CA 1
ATOM 567 C C . THR A 1 71 ? -9.189 5.830 6.407 1.00 95.50 71 THR A C 1
ATOM 569 O O . THR A 1 71 ? -8.724 6.402 5.420 1.00 95.50 71 THR A O 1
ATOM 572 N N . PRO A 1 72 ? -10.401 6.163 6.890 1.00 96.38 72 PRO A N 1
ATOM 573 C CA . PRO A 1 72 ? -11.200 7.220 6.268 1.00 96.38 72 PRO A CA 1
ATOM 574 C C . PRO A 1 72 ? -10.471 8.569 6.160 1.00 96.38 72 PRO A C 1
ATOM 576 O O . PRO A 1 72 ? -10.707 9.329 5.227 1.00 96.38 72 PRO A O 1
ATOM 579 N N . GLU A 1 73 ? -9.597 8.886 7.121 1.00 96.88 73 GLU A N 1
ATOM 580 C CA . GLU A 1 73 ? -8.841 10.141 7.127 1.00 96.88 73 GLU A CA 1
ATOM 581 C C . GLU A 1 73 ? -7.696 10.116 6.112 1.00 96.88 73 GLU A C 1
ATOM 583 O O . GLU A 1 73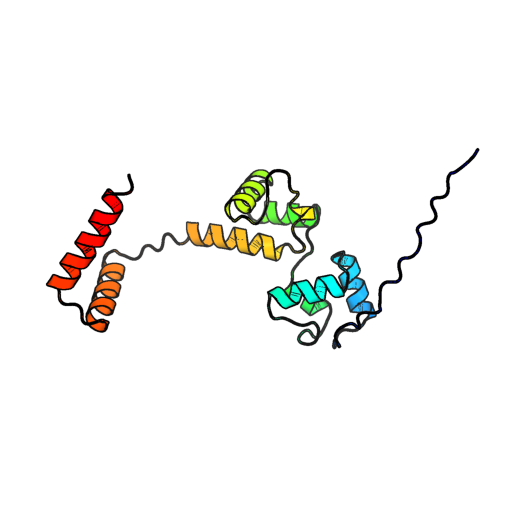 ? -7.565 11.047 5.318 1.00 96.88 73 GLU A O 1
ATOM 588 N N . THR A 1 74 ? -6.892 9.051 6.110 1.00 96.75 74 THR A N 1
ATOM 589 C CA . THR A 1 74 ? -5.762 8.914 5.181 1.00 96.75 74 THR A CA 1
ATOM 590 C C . THR A 1 74 ? -6.237 8.784 3.736 1.00 96.75 74 THR A C 1
ATOM 592 O O . THR A 1 74 ? -5.711 9.485 2.878 1.00 96.75 74 THR A O 1
ATOM 595 N N . LEU A 1 75 ? -7.313 8.031 3.484 1.00 97.50 75 LEU A N 1
ATOM 596 C CA . LEU A 1 75 ? -7.938 7.938 2.162 1.00 97.50 75 LEU A CA 1
ATOM 597 C C . LEU A 1 75 ? -8.486 9.292 1.694 1.00 97.50 75 LEU A C 1
ATOM 599 O O . LEU A 1 75 ? -8.271 9.697 0.558 1.00 97.50 75 LEU A O 1
ATOM 603 N N . GLN A 1 76 ? -9.154 10.049 2.571 1.00 97.56 76 GLN A N 1
ATOM 604 C CA . GLN A 1 76 ? -9.626 11.382 2.196 1.00 97.56 76 GLN A CA 1
ATOM 605 C C . GLN A 1 76 ? -8.465 12.338 1.870 1.00 97.56 76 GLN A C 1
ATOM 607 O O . GLN A 1 76 ? -8.620 13.225 1.028 1.00 97.56 76 GLN A O 1
ATOM 612 N N . ASN A 1 77 ? -7.330 12.216 2.559 1.00 97.62 77 ASN A N 1
ATOM 613 C CA . ASN A 1 77 ? -6.153 13.030 2.269 1.00 97.62 77 ASN A CA 1
ATOM 614 C C . A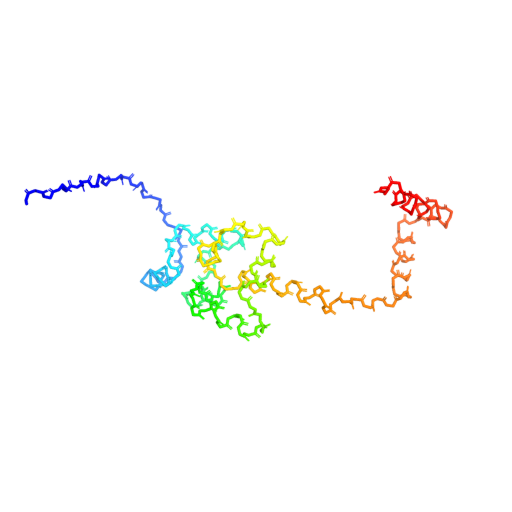SN A 1 77 ? -5.535 12.659 0.917 1.00 97.62 77 ASN A C 1
ATOM 616 O O . ASN A 1 77 ? -5.236 13.574 0.154 1.00 97.62 77 ASN A O 1
ATOM 620 N N . LEU A 1 78 ? -5.449 11.363 0.604 1.00 97.38 78 LEU A N 1
ATOM 621 C CA . LEU A 1 78 ? -5.020 10.861 -0.701 1.00 97.38 78 LEU A CA 1
ATOM 622 C C . LEU A 1 78 ? -5.880 11.444 -1.832 1.00 97.38 78 LEU A C 1
ATOM 624 O O . LEU A 1 78 ? -5.373 12.103 -2.734 1.00 97.38 78 LEU A O 1
ATOM 628 N N . LEU A 1 79 ? -7.204 11.314 -1.721 1.00 97.19 79 LEU A N 1
ATOM 629 C CA . LEU A 1 79 ? -8.146 11.845 -2.713 1.00 97.19 79 LEU A CA 1
ATOM 630 C C . LEU A 1 79 ? -7.978 13.356 -2.941 1.00 97.19 79 LEU A C 1
ATOM 632 O O . LEU A 1 79 ? -8.081 13.844 -4.060 1.00 97.19 79 LEU A O 1
ATOM 636 N N . LYS A 1 80 ? -7.682 14.122 -1.883 1.00 96.94 80 LYS A N 1
ATOM 637 C CA . LYS A 1 80 ? -7.398 15.561 -2.013 1.00 96.94 80 LYS A CA 1
ATOM 638 C C . LYS A 1 80 ? -6.058 15.844 -2.684 1.00 96.94 80 LYS A C 1
ATOM 640 O O . LYS A 1 80 ? -5.960 16.858 -3.363 1.00 96.94 80 LYS A O 1
ATOM 645 N N . GLN A 1 81 ? -5.041 15.023 -2.431 1.00 95.75 81 GLN A N 1
ATOM 646 C CA . GLN A 1 81 ? -3.701 15.184 -2.994 1.00 95.75 81 GLN A CA 1
ATOM 647 C C . GLN A 1 81 ? -3.714 14.998 -4.510 1.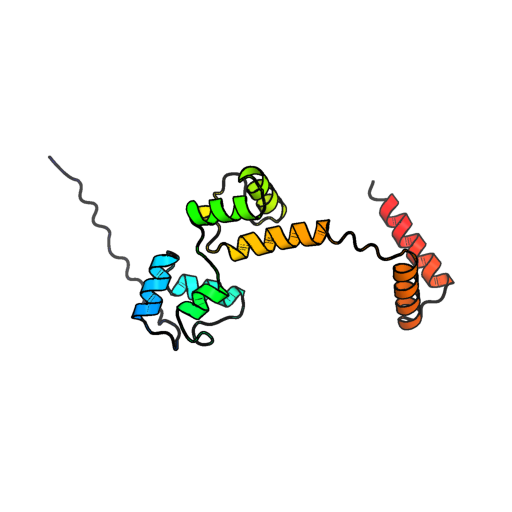00 95.75 81 GLN A C 1
ATOM 649 O O . GLN A 1 81 ? -3.135 15.820 -5.212 1.00 95.75 81 GLN A O 1
ATOM 654 N N . TYR A 1 82 ? -4.431 13.983 -4.988 1.00 94.25 82 TYR A N 1
ATOM 655 C CA . TYR A 1 82 ? -4.563 13.669 -6.411 1.00 94.25 82 TYR A CA 1
ATOM 656 C C . TYR A 1 82 ? -5.750 14.376 -7.086 1.00 94.25 82 TYR A C 1
ATOM 658 O O . TYR A 1 82 ? -6.011 14.172 -8.262 1.00 94.25 82 TYR A O 1
ATOM 666 N N . GLU A 1 83 ? -6.477 15.227 -6.351 1.00 95.44 83 GLU A N 1
ATOM 667 C CA . GLU A 1 83 ? -7.678 15.928 -6.832 1.00 95.44 83 GLU A CA 1
ATOM 668 C C . GLU A 1 83 ? -8.771 14.992 -7.399 1.00 95.44 83 GLU A C 1
ATOM 670 O O . GLU A 1 83 ? -9.562 15.392 -8.252 1.00 95.44 83 GLU A O 1
ATOM 675 N N . MET A 1 84 ? -8.869 13.770 -6.866 1.00 94.25 84 MET A N 1
ATOM 676 C CA . MET A 1 84 ? -9.806 12.728 -7.298 1.00 94.25 84 MET A CA 1
ATOM 677 C C . MET A 1 84 ? -10.990 12.565 -6.339 1.00 94.25 84 MET A C 1
ATOM 679 O O . MET A 1 84 ? -10.931 12.857 -5.139 1.00 94.25 84 MET A O 1
ATOM 683 N N . THR A 1 85 ? -12.097 12.043 -6.856 1.00 96.69 85 THR A N 1
ATOM 684 C CA . THR A 1 85 ? -13.227 11.562 -6.061 1.00 96.69 85 THR A CA 1
ATOM 685 C C . THR A 1 85 ? -13.065 10.087 -5.697 1.00 96.69 85 THR A C 1
ATOM 687 O O . THR A 1 85 ? -12.400 9.320 -6.384 1.00 96.69 85 THR A O 1
ATOM 690 N N . GLU A 1 86 ? -13.730 9.655 -4.623 1.00 95.81 86 GLU A N 1
ATOM 691 C CA . GLU A 1 86 ? -13.738 8.240 -4.219 1.00 95.81 86 GLU A CA 1
ATOM 692 C C . GLU A 1 86 ? -14.319 7.326 -5.311 1.00 95.81 86 GLU A C 1
ATOM 694 O O . GLU A 1 86 ? -13.889 6.187 -5.449 1.00 95.81 86 GLU A O 1
ATOM 699 N N . ALA A 1 87 ? -15.267 7.831 -6.109 1.00 96.12 87 ALA A N 1
ATOM 700 C CA . ALA A 1 87 ? -15.853 7.085 -7.219 1.00 96.12 87 ALA A CA 1
ATOM 701 C C . ALA A 1 87 ? -14.849 6.867 -8.361 1.00 96.12 87 ALA A C 1
ATOM 703 O O . ALA A 1 87 ? -14.753 5.749 -8.850 1.00 96.12 87 ALA A O 1
ATOM 704 N N . GLU A 1 88 ? -14.089 7.902 -8.737 1.00 95.88 88 GLU A N 1
ATOM 705 C CA . GLU A 1 88 ? -13.027 7.795 -9.751 1.00 95.88 88 GLU A CA 1
ATOM 706 C C . GLU A 1 88 ? -11.933 6.828 -9.295 1.00 95.88 88 GLU A C 1
ATOM 708 O O . GLU A 1 88 ? -11.541 5.947 -10.051 1.00 95.88 88 GLU A O 1
ATOM 713 N N . LEU A 1 89 ? -11.508 6.916 -8.028 1.00 97.19 89 LEU A N 1
ATOM 714 C CA . LEU A 1 89 ? -10.545 5.963 -7.477 1.00 97.19 89 LEU A CA 1
ATOM 715 C C . LEU A 1 89 ? -11.096 4.528 -7.462 1.00 97.19 89 LEU A C 1
ATOM 717 O O . LEU A 1 89 ? -10.384 3.591 -7.792 1.00 97.19 89 LEU A O 1
ATOM 721 N N . THR A 1 90 ? -12.366 4.339 -7.094 1.00 97.12 90 THR A N 1
ATOM 722 C CA . THR A 1 90 ? -13.002 3.009 -7.102 1.00 97.12 90 THR A CA 1
ATOM 723 C C . THR A 1 90 ? -13.016 2.415 -8.510 1.00 97.12 90 THR A C 1
ATOM 725 O O . THR A 1 90 ? -12.704 1.241 -8.674 1.00 97.12 90 THR A O 1
ATOM 728 N N . GLU A 1 91 ? -13.367 3.215 -9.519 1.00 96.44 91 GLU A N 1
ATOM 729 C CA . GLU A 1 91 ? -13.385 2.783 -10.920 1.00 96.44 91 GLU A CA 1
ATOM 730 C C . GLU A 1 91 ? -11.984 2.390 -11.403 1.00 96.44 91 GLU A C 1
ATOM 732 O O . GLU A 1 91 ? -11.829 1.300 -11.952 1.00 96.44 91 GLU A O 1
ATOM 737 N N . LEU A 1 92 ? -10.967 3.201 -11.088 1.00 95.62 92 LEU A N 1
ATOM 738 C CA . LEU A 1 92 ? -9.567 2.903 -11.398 1.00 95.62 92 LEU A CA 1
ATOM 739 C C . LEU A 1 92 ? -9.109 1.573 -10.776 1.00 95.62 92 LEU A C 1
ATOM 741 O O . LEU A 1 92 ? -8.583 0.700 -11.462 1.00 95.62 92 LEU A O 1
ATOM 745 N N . LEU A 1 93 ? -9.355 1.377 -9.478 1.00 97.00 93 LEU A N 1
ATOM 746 C CA . LEU A 1 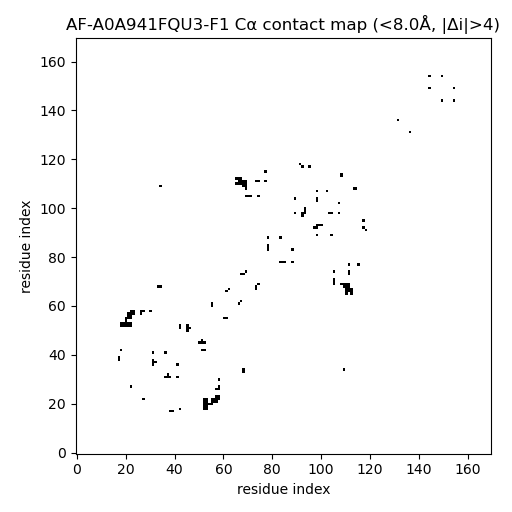93 ? -8.962 0.148 -8.781 1.00 97.00 93 LEU A CA 1
ATOM 747 C C . LEU A 1 93 ? -9.679 -1.091 -9.344 1.00 97.00 93 LEU A C 1
ATOM 749 O O . LEU A 1 93 ? -9.094 -2.172 -9.402 1.00 97.00 93 LEU A O 1
ATOM 753 N N . MET A 1 94 ? -10.929 -0.946 -9.795 1.00 96.25 94 MET A N 1
ATOM 754 C CA . MET A 1 94 ? -11.655 -2.021 -10.475 1.00 96.25 94 MET A CA 1
ATOM 755 C C . MET A 1 94 ? -11.080 -2.333 -11.863 1.00 96.25 94 MET A C 1
ATOM 757 O O . MET A 1 94 ? -11.029 -3.501 -12.248 1.00 96.25 94 MET A O 1
ATOM 761 N N . GLU A 1 95 ? -10.647 -1.320 -12.618 1.00 94.12 95 GLU A N 1
ATOM 762 C CA . GLU A 1 95 ? -10.023 -1.494 -13.936 1.00 94.12 95 GLU A CA 1
ATOM 763 C C . GLU A 1 95 ? -8.701 -2.264 -13.847 1.00 94.12 95 GLU A C 1
ATOM 765 O O . GLU A 1 95 ? -8.464 -3.184 -14.634 1.00 94.12 95 GLU A O 1
ATOM 770 N N . TYR A 1 96 ? -7.902 -1.971 -12.821 1.00 93.94 96 TYR A N 1
ATOM 771 C CA . TYR A 1 96 ? -6.659 -2.685 -12.528 1.00 93.94 96 TYR A CA 1
ATOM 772 C C . TYR A 1 96 ? -6.883 -4.058 -11.870 1.00 93.94 96 TYR A C 1
ATOM 774 O O . TYR A 1 96 ? -5.942 -4.832 -11.713 1.00 93.94 96 TYR A O 1
ATOM 782 N N . GLY A 1 97 ? -8.134 -4.414 -11.551 1.00 95.00 97 GLY A N 1
ATOM 783 C CA . GLY A 1 97 ? -8.495 -5.709 -10.966 1.00 95.00 97 GLY A CA 1
ATOM 784 C C . GLY A 1 97 ? -8.158 -5.846 -9.480 1.00 95.00 97 GLY A C 1
ATOM 785 O O . GLY A 1 97 ? -8.173 -6.958 -8.957 1.00 95.00 97 GLY A O 1
ATOM 786 N N . GLU A 1 98 ? -7.884 -4.729 -8.810 1.00 94.56 98 GLU A N 1
ATOM 787 C CA . GLU A 1 98 ? -7.512 -4.659 -7.394 1.00 94.56 98 GLU A CA 1
ATOM 788 C C . GLU A 1 98 ? -8.740 -4.498 -6.477 1.00 94.56 98 GLU A C 1
ATOM 790 O O . GLU A 1 98 ? -8.645 -4.616 -5.255 1.00 94.56 98 GLU A O 1
ATOM 795 N N . LEU A 1 99 ? -9.918 -4.248 -7.059 1.00 96.00 99 LEU A N 1
ATOM 796 C CA . LEU A 1 99 ? -11.188 -4.136 -6.344 1.00 96.00 99 LEU A CA 1
ATOM 797 C C . LEU A 1 99 ? -12.328 -4.795 -7.138 1.00 96.00 99 LEU A C 1
ATOM 799 O O . LEU A 1 99 ? -12.415 -4.629 -8.355 1.00 96.00 99 LEU A O 1
ATOM 803 N N . GLU A 1 100 ? -13.236 -5.517 -6.470 1.00 94.25 100 GLU A N 1
ATOM 804 C CA . GLU A 1 100 ? -14.460 -6.041 -7.098 1.00 94.25 100 GLU A CA 1
ATOM 805 C C . GLU A 1 100 ? -15.682 -5.136 -6.841 1.00 94.25 100 GLU A C 1
ATOM 807 O O . GLU A 1 100 ? -15.711 -4.292 -5.942 1.00 94.25 100 GLU A O 1
ATOM 812 N N . GLU A 1 101 ? -16.743 -5.312 -7.639 1.00 91.44 101 GLU A N 1
ATOM 813 C CA . GLU A 1 101 ? -17.976 -4.533 -7.482 1.00 91.44 101 GLU A CA 1
ATOM 814 C C . GLU A 1 101 ? -18.607 -4.760 -6.096 1.00 91.44 101 GLU A C 1
ATOM 816 O O . GLU A 1 101 ? -19.098 -5.845 -5.776 1.00 91.44 101 GLU A O 1
ATOM 821 N N . GLY A 1 102 ? -18.676 -3.689 -5.303 1.00 89.94 102 GLY A N 1
ATOM 822 C CA . GLY A 1 102 ? -19.269 -3.699 -3.965 1.00 89.94 102 GLY A CA 1
ATOM 823 C C . GLY A 1 102 ? -18.264 -3.875 -2.829 1.00 89.94 102 GLY A C 1
ATOM 824 O O . GLY A 1 102 ? -18.676 -3.782 -1.668 1.00 89.94 102 GLY A O 1
ATOM 825 N N . ASP A 1 103 ? -16.984 -4.067 -3.147 1.00 93.88 103 ASP A N 1
ATOM 826 C CA . ASP A 1 103 ? -15.918 -4.043 -2.158 1.00 93.88 103 ASP A CA 1
ATOM 827 C C . ASP A 1 103 ? -15.621 -2.616 -1.684 1.00 93.88 103 ASP A C 1
ATOM 829 O O . ASP A 1 103 ? -15.922 -1.610 -2.328 1.00 93.88 103 ASP A O 1
ATOM 833 N N . SER A 1 104 ? -15.055 -2.538 -0.485 1.00 94.50 104 SER A N 1
ATOM 834 C CA . SER A 1 104 ? -14.687 -1.294 0.181 1.00 94.50 104 SER A CA 1
ATOM 835 C C . SER A 1 104 ? -13.176 -1.137 0.110 1.00 94.50 104 SER A C 1
ATOM 837 O O . SER A 1 104 ? -12.448 -2.025 0.557 1.00 94.50 104 SER A O 1
ATOM 839 N N . ILE A 1 105 ? -12.696 0.006 -0.391 1.00 95.50 105 ILE A N 1
ATOM 840 C CA . ILE A 1 105 ? -11.256 0.315 -0.469 1.00 95.50 105 ILE A CA 1
ATOM 841 C C . ILE A 1 105 ? -10.601 0.155 0.913 1.00 95.50 105 ILE A C 1
ATOM 843 O O . ILE A 1 105 ? -9.549 -0.458 1.047 1.00 95.50 105 ILE A O 1
ATOM 847 N N . ILE A 1 106 ? -11.264 0.635 1.971 1.00 94.62 106 ILE A N 1
ATOM 848 C CA . ILE A 1 106 ? -10.746 0.596 3.351 1.00 94.62 106 ILE A CA 1
ATOM 849 C C . ILE A 1 106 ? -10.662 -0.828 3.915 1.00 94.62 106 ILE A C 1
ATOM 851 O O . ILE A 1 106 ? -9.871 -1.074 4.828 1.00 94.62 106 ILE A O 1
ATOM 855 N N . ASP A 1 107 ? -11.500 -1.739 3.422 1.00 93.19 107 ASP A N 1
ATOM 856 C CA . ASP A 1 107 ? -11.514 -3.133 3.869 1.00 93.19 107 ASP A CA 1
ATOM 857 C C . ASP A 1 107 ? -10.623 -4.035 2.999 1.00 93.19 107 ASP A C 1
ATOM 859 O O . ASP A 1 107 ? -10.290 -5.138 3.429 1.00 93.19 107 ASP A O 1
ATOM 863 N N . THR A 1 108 ? -10.235 -3.561 1.812 1.00 94.94 108 THR A N 1
ATOM 864 C CA . THR A 1 108 ? -9.425 -4.304 0.832 1.00 94.94 108 THR A CA 1
ATOM 865 C C . THR A 1 108 ? -7.939 -3.983 0.971 1.00 94.94 108 THR A C 1
ATOM 867 O O . THR A 1 108 ? -7.114 -4.891 0.987 1.00 94.94 108 THR A O 1
ATOM 870 N N . PHE A 1 109 ? -7.593 -2.703 1.136 1.00 95.25 109 PHE A N 1
ATOM 871 C CA . PHE A 1 109 ? -6.206 -2.245 1.185 1.00 95.25 109 PHE A CA 1
ATOM 872 C C . PHE A 1 109 ? -5.717 -2.032 2.617 1.00 95.25 109 PHE A C 1
ATOM 874 O O . PHE A 1 109 ? -6.435 -1.513 3.478 1.00 95.25 109 PHE A O 1
ATOM 881 N N . HIS A 1 110 ? -4.454 -2.387 2.861 1.00 94.56 110 HIS A N 1
ATOM 882 C CA . HIS A 1 110 ? -3.800 -2.163 4.148 1.00 94.56 110 HIS A CA 1
ATOM 883 C C . HIS A 1 110 ? -3.072 -0.822 4.200 1.00 94.56 110 HIS A C 1
ATOM 885 O O . HIS A 1 110 ? -3.208 -0.114 5.208 1.00 94.56 110 HIS A O 1
ATOM 891 N N . PHE A 1 111 ? -2.365 -0.443 3.131 1.00 97.00 111 PHE A N 1
ATOM 892 C CA . PHE A 1 111 ? -1.569 0.777 3.088 1.00 97.00 111 PHE A CA 1
ATOM 893 C C . PHE A 1 111 ? -1.954 1.707 1.936 1.00 97.00 111 PHE A C 1
ATOM 895 O O . PHE A 1 111 ? -2.474 1.293 0.907 1.00 97.00 111 PHE A O 1
ATOM 902 N N . ILE A 1 112 ? -1.743 3.007 2.153 1.00 97.06 112 ILE A N 1
ATOM 903 C CA . ILE A 1 112 ? -2.025 4.049 1.159 1.00 97.06 112 ILE A CA 1
ATOM 904 C C . ILE A 1 112 ? -1.066 3.952 -0.024 1.00 97.06 112 ILE A C 1
ATOM 906 O O . ILE A 1 112 ? -1.495 4.208 -1.140 1.00 97.06 112 ILE A O 1
ATOM 910 N N . TYR A 1 113 ? 0.185 3.553 0.209 1.00 95.69 113 TYR A N 1
ATOM 911 C CA . TYR A 1 113 ? 1.184 3.449 -0.855 1.00 95.69 113 TYR A CA 1
ATOM 912 C C . TYR A 1 113 ? 0.783 2.438 -1.929 1.00 95.69 113 TYR A C 1
ATOM 914 O O . TYR A 1 113 ? 0.961 2.719 -3.102 1.00 95.69 113 TYR A O 1
ATOM 922 N N . ASP A 1 114 ? 0.121 1.339 -1.561 1.00 95.69 114 ASP A N 1
ATOM 923 C CA . ASP A 1 114 ? -0.369 0.363 -2.546 1.00 95.69 114 ASP A CA 1
ATOM 924 C C . ASP A 1 114 ? -1.419 0.971 -3.492 1.00 95.69 114 ASP A C 1
ATOM 926 O O . ASP A 1 114 ? -1.539 0.572 -4.645 1.00 95.69 114 ASP A O 1
ATOM 930 N N . ILE A 1 115 ? -2.194 1.940 -2.995 1.00 97.00 115 ILE A N 1
ATOM 931 C CA . ILE A 1 115 ? -3.186 2.676 -3.784 1.00 97.00 115 ILE A CA 1
ATOM 932 C C . ILE A 1 115 ? -2.491 3.763 -4.613 1.00 97.00 115 ILE A C 1
ATOM 934 O O . ILE A 1 115 ? -2.828 3.940 -5.780 1.00 97.00 115 ILE A O 1
ATOM 938 N N . GLU A 1 116 ? -1.539 4.489 -4.016 1.00 95.50 116 GLU A N 1
ATOM 939 C CA . GLU A 1 116 ? -0.730 5.502 -4.709 1.00 95.50 116 GLU A CA 1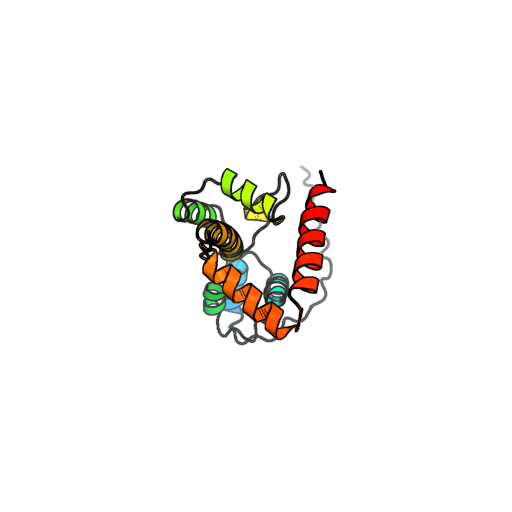
ATOM 940 C C . GLU A 1 116 ? 0.018 4.899 -5.894 1.00 95.50 116 GLU A C 1
ATOM 942 O O . GLU A 1 116 ? -0.064 5.464 -6.973 1.00 95.50 116 GLU A O 1
ATOM 947 N N . ASP A 1 117 ? 0.621 3.718 -5.745 1.00 93.62 117 ASP A N 1
ATOM 948 C CA . ASP A 1 117 ? 1.330 3.030 -6.829 1.00 93.62 117 ASP A CA 1
ATOM 949 C C . ASP A 1 117 ? 0.428 2.794 -8.058 1.00 93.62 117 ASP A C 1
ATOM 951 O O . ASP A 1 117 ? 0.887 2.888 -9.194 1.00 93.62 117 ASP A O 1
ATOM 955 N N . ILE A 1 118 ? -0.867 2.514 -7.858 1.00 95.00 118 ILE A N 1
ATOM 956 C CA . ILE A 1 118 ? -1.832 2.314 -8.955 1.00 95.00 118 ILE A CA 1
ATOM 957 C C . ILE A 1 118 ? -2.212 3.649 -9.604 1.00 95.00 118 ILE A C 1
ATOM 959 O O . ILE A 1 118 ? -2.317 3.729 -10.827 1.00 95.00 118 ILE A O 1
ATOM 963 N N . ILE A 1 119 ? -2.417 4.694 -8.7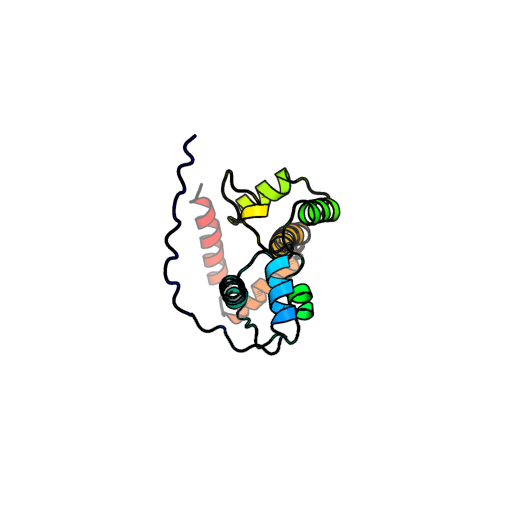96 1.00 94.44 119 ILE A N 1
ATOM 964 C CA . ILE A 1 119 ? -2.706 6.040 -9.307 1.00 94.44 119 ILE A CA 1
ATOM 965 C C . ILE A 1 119 ? -1.507 6.564 -10.101 1.00 94.44 119 ILE A C 1
ATOM 967 O O . ILE A 1 119 ? -1.682 7.063 -11.208 1.00 94.44 119 ILE A O 1
ATOM 971 N N . ASP A 1 120 ? -0.302 6.420 -9.557 1.00 90.81 120 ASP A N 1
ATOM 972 C CA . ASP A 1 120 ? 0.942 6.843 -10.189 1.00 90.81 120 ASP A CA 1
ATOM 973 C C . ASP A 1 120 ? 1.175 6.061 -11.488 1.00 90.81 120 ASP A C 1
ATOM 975 O O . ASP A 1 120 ? 1.543 6.666 -12.486 1.00 90.81 120 ASP A O 1
ATOM 979 N N . LEU A 1 121 ? 0.873 4.755 -11.526 1.00 88.50 121 LEU A N 1
ATOM 980 C CA . LEU A 1 121 ? 0.903 3.976 -12.768 1.00 88.50 121 LEU A CA 1
ATOM 981 C C . LEU A 1 121 ? -0.017 4.568 -13.842 1.00 88.50 121 LEU A C 1
ATOM 983 O O . LEU A 1 121 ? 0.430 4.750 -14.968 1.00 88.50 121 LEU A O 1
ATOM 987 N N . GLU A 1 122 ? -1.279 4.860 -13.518 1.00 88.31 122 GLU A N 1
ATOM 988 C CA . GLU A 1 122 ? -2.225 5.487 -14.458 1.00 88.31 122 GLU A CA 1
ATOM 989 C C . GLU A 1 122 ? -1.735 6.865 -14.924 1.00 88.31 122 GLU A C 1
ATOM 991 O O . GLU A 1 122 ? -1.754 7.172 -16.114 1.00 88.31 122 GLU A O 1
ATOM 996 N N . MET A 1 123 ? -1.246 7.690 -13.998 1.00 81.94 123 MET A N 1
ATOM 997 C CA . MET A 1 123 ? -0.739 9.024 -14.319 1.00 81.94 123 MET A CA 1
ATOM 998 C C . MET A 1 123 ? 0.531 8.981 -15.168 1.00 81.94 123 MET A C 1
ATOM 1000 O O . MET A 1 123 ? 0.678 9.811 -16.063 1.00 81.94 123 MET A O 1
ATOM 1004 N N . ASP A 1 124 ? 1.421 8.018 -14.928 1.00 74.88 124 ASP A N 1
ATOM 1005 C CA . ASP A 1 124 ? 2.594 7.786 -15.764 1.00 74.88 124 ASP A CA 1
ATOM 1006 C C . ASP A 1 124 ? 2.171 7.354 -17.174 1.00 74.88 124 ASP A C 1
ATOM 1008 O O . ASP A 1 124 ? 2.785 7.804 -18.132 1.00 74.88 124 ASP A O 1
ATOM 1012 N N . TYR A 1 125 ? 1.098 6.568 -17.347 1.00 59.53 125 TYR A N 1
ATOM 1013 C CA . TYR A 1 125 ? 0.559 6.263 -18.683 1.00 59.53 125 TYR A CA 1
ATOM 1014 C C . TYR A 1 125 ? -0.019 7.494 -19.398 1.00 59.53 125 TYR A C 1
ATOM 1016 O O . TYR A 1 125 ? 0.078 7.580 -20.623 1.00 59.53 125 TYR A O 1
ATOM 1024 N N . ASP A 1 126 ? -0.603 8.438 -18.658 1.00 56.47 126 ASP A N 1
ATOM 1025 C CA . ASP A 1 126 ? -1.183 9.667 -19.213 1.00 56.47 126 ASP A CA 1
ATOM 1026 C C . ASP A 1 126 ? -0.125 10.762 -19.487 1.00 56.47 126 ASP A C 1
ATOM 1028 O O . ASP A 1 126 ? -0.258 11.526 -20.448 1.00 56.47 126 ASP A O 1
ATOM 1032 N N . GLU A 1 127 ? 0.942 10.854 -18.678 1.00 50.62 127 GLU A N 1
ATOM 1033 C CA . GLU A 1 127 ? 2.087 11.749 -18.928 1.00 50.62 127 GLU A CA 1
ATOM 1034 C C . GLU A 1 127 ? 3.095 11.151 -19.927 1.00 50.62 127 GLU A C 1
ATOM 1036 O O . GLU A 1 127 ? 3.701 11.902 -20.697 1.00 50.62 127 GLU A O 1
ATOM 1041 N N . GLU A 1 128 ? 3.219 9.821 -19.999 1.00 46.12 128 GLU A N 1
ATOM 1042 C CA . GLU A 1 128 ? 3.856 9.091 -21.098 1.00 46.12 128 GLU A CA 1
ATOM 1043 C C . GLU A 1 128 ? 2.869 8.850 -22.255 1.00 46.12 128 GLU A C 1
ATOM 1045 O O . GLU A 1 128 ? 2.781 7.761 -22.833 1.00 46.12 128 GLU A O 1
ATOM 1050 N N . GLU A 1 129 ? 2.312 9.933 -22.800 1.00 48.62 129 GLU A N 1
ATOM 1051 C CA . GLU A 1 129 ? 2.441 10.058 -24.250 1.00 48.62 129 GLU A CA 1
ATOM 1052 C C . GLU A 1 129 ? 3.956 10.166 -24.496 1.00 48.62 129 GLU A C 1
ATOM 1054 O O . GLU A 1 129 ? 4.514 11.258 -24.605 1.00 48.62 129 GLU A O 1
ATOM 1059 N N . MET A 1 130 ? 4.665 9.024 -24.469 1.00 47.19 130 MET A N 1
ATOM 1060 C CA . MET A 1 130 ? 6.009 8.925 -25.005 1.00 47.19 130 MET A CA 1
ATOM 1061 C C . MET A 1 130 ? 5.860 9.342 -26.458 1.00 47.19 130 MET A C 1
ATOM 1063 O O . MET A 1 130 ? 5.568 8.527 -27.336 1.00 47.19 130 MET A O 1
ATOM 1067 N N . GLU A 1 131 ? 6.030 10.639 -26.703 1.00 49.94 131 GLU A N 1
ATOM 1068 C CA . GLU A 1 131 ? 6.308 11.221 -27.999 1.00 49.94 131 GLU A CA 1
ATOM 1069 C C . GLU A 1 131 ? 7.713 10.732 -28.356 1.00 49.94 131 GLU A C 1
ATOM 1071 O O . GLU A 1 131 ? 8.676 11.489 -28.433 1.00 49.94 131 GLU A O 1
ATOM 1076 N N . TYR A 1 132 ? 7.848 9.414 -28.529 1.00 50.44 132 TYR A N 1
ATOM 1077 C CA . TYR A 1 132 ? 8.821 8.912 -29.454 1.00 50.44 132 TYR A CA 1
ATOM 1078 C C . TYR A 1 132 ? 8.440 9.569 -30.766 1.00 50.44 132 TYR A C 1
ATOM 1080 O O . TYR A 1 132 ? 7.422 9.253 -31.389 1.00 50.44 132 TYR A O 1
ATOM 1088 N N . ASP A 1 133 ? 9.261 10.533 -31.142 1.00 55.09 133 ASP A N 1
ATOM 1089 C CA . ASP A 1 133 ? 9.373 10.966 -32.512 1.00 55.09 133 ASP A CA 1
ATOM 1090 C C . ASP A 1 133 ? 9.319 9.710 -33.406 1.00 55.09 133 ASP A C 1
ATOM 1092 O O . ASP A 1 133 ? 9.982 8.705 -33.121 1.00 55.09 133 ASP A O 1
ATOM 1096 N N . GLU A 1 134 ? 8.500 9.730 -34.464 1.00 60.59 134 GLU A N 1
ATOM 1097 C CA . GLU A 1 134 ? 8.438 8.636 -35.442 1.00 60.59 134 GLU A CA 1
ATOM 1098 C C . GLU A 1 134 ? 9.850 8.230 -35.918 1.00 60.59 134 GLU A C 1
ATOM 1100 O O . GLU A 1 134 ? 10.090 7.054 -36.209 1.00 60.59 134 GLU A O 1
ATOM 1105 N N . GLU A 1 135 ? 10.798 9.175 -35.943 1.00 66.00 135 GLU A N 1
ATOM 1106 C CA . GLU A 1 135 ? 12.215 8.951 -36.231 1.00 66.00 135 GLU A CA 1
ATOM 1107 C C . GLU A 1 135 ? 12.916 8.094 -35.158 1.00 66.00 135 GLU A C 1
ATOM 1109 O O . GLU A 1 135 ? 13.677 7.198 -35.514 1.00 66.00 135 GLU A O 1
ATOM 1114 N N . GLU A 1 136 ? 12.628 8.272 -33.865 1.00 66.88 136 GLU A N 1
ATOM 1115 C CA . GLU A 1 136 ? 13.245 7.492 -32.779 1.00 66.88 136 GLU A CA 1
ATOM 1116 C C . GLU A 1 136 ? 12.719 6.047 -32.737 1.00 66.88 136 GLU A C 1
ATOM 1118 O O . GLU A 1 136 ? 13.497 5.105 -32.553 1.00 66.88 136 GLU A O 1
ATOM 1123 N N . ILE A 1 137 ? 11.422 5.842 -33.009 1.00 69.38 137 ILE A N 1
ATOM 1124 C CA . ILE A 1 137 ? 10.865 4.490 -33.201 1.00 69.38 137 ILE A CA 1
ATOM 1125 C C . ILE A 1 137 ? 11.496 3.827 -34.427 1.00 69.38 137 ILE A C 1
ATOM 1127 O O . ILE A 1 137 ? 11.848 2.645 -34.371 1.00 69.38 137 ILE A O 1
ATOM 1131 N N . SER A 1 138 ? 11.640 4.571 -35.530 1.00 69.38 138 SER A N 1
ATOM 1132 C CA . SER A 1 138 ? 12.248 4.063 -36.762 1.00 69.38 138 SER A CA 1
ATOM 1133 C C . SER A 1 138 ? 13.697 3.634 -36.532 1.00 69.38 138 SER A C 1
ATOM 1135 O O . SER A 1 138 ? 14.067 2.525 -36.912 1.00 69.38 138 SER A O 1
ATOM 1137 N N . ASP A 1 139 ? 14.494 4.460 -35.856 1.00 76.19 139 ASP A N 1
ATOM 1138 C CA . ASP A 1 139 ? 15.902 4.176 -35.568 1.00 76.19 139 ASP A CA 1
ATOM 1139 C C . ASP A 1 139 ? 16.070 2.990 -34.602 1.00 76.19 139 ASP A C 1
ATOM 1141 O O . ASP A 1 139 ? 16.950 2.141 -34.797 1.00 76.19 139 ASP A O 1
ATOM 1145 N N . LEU A 1 140 ? 15.207 2.880 -33.583 1.00 75.81 140 LEU A N 1
ATOM 1146 C CA . LEU A 1 140 ? 15.195 1.737 -32.667 1.00 75.81 140 LEU A CA 1
ATOM 1147 C C . LEU A 1 140 ? 14.833 0.437 -33.399 1.00 75.81 140 LEU A C 1
ATOM 1149 O O . LEU A 1 140 ? 15.480 -0.594 -33.186 1.00 75.81 140 LEU A O 1
ATOM 1153 N N . MET A 1 141 ? 13.823 0.480 -34.275 1.00 72.19 141 MET A N 1
ATOM 1154 C CA . MET A 1 141 ? 13.437 -0.662 -35.106 1.00 72.19 141 MET A CA 1
ATOM 1155 C C . MET A 1 141 ? 14.567 -1.072 -36.046 1.00 72.19 141 MET A C 1
ATOM 1157 O O . MET A 1 141 ? 14.931 -2.247 -36.074 1.00 72.19 141 MET A O 1
ATOM 1161 N N . ASP A 1 142 ? 15.153 -0.126 -36.778 1.00 72.75 142 ASP A N 1
ATOM 1162 C CA . ASP A 1 142 ? 16.234 -0.395 -37.728 1.00 72.75 142 ASP A CA 1
ATOM 1163 C C . ASP A 1 142 ? 17.462 -0.994 -37.026 1.00 72.75 142 ASP A C 1
ATOM 1165 O O . ASP A 1 142 ? 18.079 -1.942 -37.533 1.00 72.75 142 ASP A O 1
ATOM 1169 N N . GLY A 1 143 ? 17.781 -0.510 -35.820 1.00 76.50 143 GLY A N 1
ATOM 1170 C CA . GLY A 1 143 ? 18.821 -1.071 -34.961 1.00 76.50 143 GLY A CA 1
ATOM 1171 C C . GLY A 1 143 ? 18.525 -2.512 -34.538 1.00 76.50 143 GLY A C 1
ATOM 1172 O O . GLY A 1 143 ? 19.367 -3.396 -34.724 1.00 76.50 143 GLY A O 1
ATOM 1173 N N . LEU A 1 144 ? 17.311 -2.774 -34.043 1.00 76.56 144 LEU A N 1
ATOM 1174 C CA . LEU A 1 144 ? 16.885 -4.107 -33.617 1.00 76.56 144 LEU A CA 1
ATOM 1175 C C . LEU A 1 144 ? 16.875 -5.094 -34.791 1.00 76.56 144 LEU A C 1
ATOM 1177 O O . LEU A 1 144 ? 17.350 -6.217 -34.642 1.00 76.56 144 LEU A O 1
ATOM 1181 N N . PHE A 1 145 ? 16.385 -4.677 -35.964 1.00 75.44 145 PHE A N 1
ATOM 1182 C CA . PHE A 1 145 ? 16.289 -5.505 -37.170 1.00 75.44 145 PHE A CA 1
ATOM 1183 C C . PHE A 1 145 ? 17.647 -5.828 -37.782 1.00 75.44 145 PHE A C 1
ATOM 1185 O O . PHE A 1 145 ? 17.883 -6.970 -38.192 1.00 75.44 145 PHE A O 1
ATOM 1192 N N . THR A 1 146 ? 18.566 -4.862 -37.752 1.00 76.19 146 THR A N 1
ATOM 1193 C CA . THR A 1 146 ? 19.966 -5.087 -38.120 1.00 76.19 146 THR A CA 1
ATOM 1194 C C . THR A 1 146 ? 20.631 -6.077 -37.162 1.00 76.19 146 THR A C 1
ATOM 1196 O O . THR A 1 146 ? 21.383 -6.948 -37.602 1.00 76.19 146 THR A O 1
ATOM 1199 N N . GLU A 1 147 ? 20.333 -5.996 -35.862 1.00 77.31 147 GLU A N 1
ATOM 1200 C CA . GLU A 1 147 ? 20.918 -6.872 -34.842 1.00 77.31 147 GLU A CA 1
ATOM 1201 C C . GLU A 1 147 ? 20.381 -8.312 -34.896 1.00 77.31 147 GLU A C 1
ATOM 1203 O O . GLU A 1 147 ? 21.160 -9.263 -34.796 1.00 77.31 1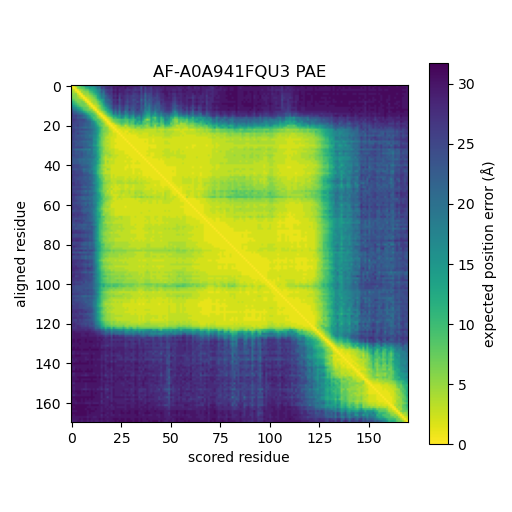47 GLU A O 1
ATOM 1208 N N . ILE A 1 148 ? 19.083 -8.505 -35.147 1.00 78.25 148 ILE A N 1
ATOM 1209 C CA . ILE A 1 148 ? 18.509 -9.842 -35.390 1.00 78.25 148 ILE A CA 1
ATOM 1210 C C . ILE A 1 148 ? 18.806 -10.373 -36.806 1.00 78.25 148 ILE A C 1
ATOM 1212 O O . ILE A 1 148 ? 18.514 -11.534 -37.100 1.00 78.25 148 ILE A O 1
ATOM 1216 N N . GLY A 1 149 ? 19.410 -9.547 -37.668 1.00 78.00 149 GLY A N 1
ATOM 1217 C CA . GLY A 1 149 ? 19.888 -9.918 -38.998 1.00 78.00 149 GLY A CA 1
ATOM 1218 C C . GLY A 1 149 ? 18.785 -10.152 -40.029 1.00 78.00 149 GLY A C 1
ATOM 1219 O O . GLY A 1 149 ? 18.990 -10.952 -40.944 1.00 78.00 149 GLY A O 1
ATOM 1220 N N . LEU A 1 150 ? 17.627 -9.500 -39.883 1.00 82.19 150 LEU A N 1
ATOM 1221 C CA . LEU A 1 150 ? 16.570 -9.571 -40.892 1.00 82.19 150 LEU A CA 1
ATOM 1222 C C . LEU A 1 150 ? 16.971 -8.784 -42.139 1.00 82.19 150 LEU A C 1
ATOM 1224 O O . LEU A 1 150 ? 17.515 -7.686 -42.061 1.00 82.19 150 LEU A O 1
ATOM 1228 N N . THR A 1 151 ? 16.668 -9.349 -43.303 1.00 80.81 151 THR A N 1
ATOM 1229 C CA . THR A 1 151 ? 16.751 -8.619 -44.572 1.00 80.81 151 THR A CA 1
ATOM 1230 C C . THR A 1 151 ? 15.508 -7.754 -44.791 1.00 80.81 151 THR A C 1
ATOM 1232 O O . THR A 1 151 ? 14.430 -8.093 -44.302 1.00 80.81 151 THR A O 1
ATOM 1235 N N . ASP A 1 152 ? 15.622 -6.691 -45.592 1.00 75.94 152 ASP A N 1
ATOM 1236 C CA . ASP A 1 152 ? 14.497 -5.802 -45.940 1.00 75.94 152 ASP A CA 1
ATOM 1237 C C . ASP A 1 152 ? 13.272 -6.582 -46.463 1.00 75.94 152 ASP A C 1
ATOM 1239 O O . ASP A 1 152 ? 12.130 -6.310 -46.103 1.00 75.94 152 ASP A O 1
ATOM 1243 N N . GLU A 1 153 ? 13.503 -7.636 -47.255 1.00 80.25 153 GLU A N 1
ATOM 1244 C CA . GLU A 1 153 ? 12.447 -8.502 -47.799 1.00 80.25 153 GLU A CA 1
ATOM 1245 C C . GLU A 1 153 ? 11.764 -9.371 -46.724 1.00 80.25 153 GLU A C 1
ATOM 1247 O O . GLU A 1 153 ? 10.582 -9.722 -46.833 1.00 80.25 153 GLU A O 1
ATOM 1252 N N . GLU A 1 154 ? 12.505 -9.773 -45.690 1.00 77.88 154 GLU A N 1
ATOM 1253 C CA . GLU A 1 154 ? 11.968 -10.514 -44.549 1.00 77.88 154 GLU A CA 1
ATOM 1254 C C . GLU A 1 154 ? 11.194 -9.601 -43.604 1.00 77.88 154 GLU A C 1
ATOM 1256 O O . GLU A 1 154 ? 10.127 -10.006 -43.132 1.00 77.88 154 GLU A O 1
ATOM 1261 N N . LEU A 1 155 ? 11.683 -8.376 -43.406 1.00 77.94 155 LEU A N 1
ATOM 1262 C CA . LEU A 1 155 ? 11.007 -7.330 -42.654 1.00 77.94 155 LEU A CA 1
ATOM 1263 C C . LEU A 1 155 ? 9.665 -6.972 -43.300 1.00 77.94 155 LEU A C 1
ATOM 1265 O O . LEU A 1 155 ? 8.629 -7.046 -42.639 1.00 77.94 155 LEU A O 1
ATOM 1269 N N . ASP A 1 156 ? 9.651 -6.709 -44.609 1.00 78.56 156 ASP A N 1
ATOM 1270 C CA . ASP A 1 156 ? 8.427 -6.405 -45.357 1.00 78.56 156 ASP A CA 1
ATOM 1271 C C . ASP A 1 156 ? 7.379 -7.511 -45.203 1.00 78.56 156 ASP A C 1
ATOM 1273 O O . ASP A 1 156 ? 6.183 -7.259 -45.035 1.00 78.56 156 ASP A O 1
ATOM 1277 N N . ARG A 1 157 ? 7.809 -8.774 -45.246 1.00 80.56 157 ARG A N 1
ATOM 1278 C CA . ARG A 1 157 ? 6.908 -9.920 -45.101 1.00 80.56 157 ARG A CA 1
ATOM 1279 C C . ARG A 1 157 ? 6.402 -10.082 -43.666 1.00 80.56 157 ARG A C 1
ATOM 1281 O O . ARG A 1 157 ? 5.242 -10.456 -43.485 1.00 80.56 157 ARG A O 1
ATOM 1288 N N . PHE A 1 158 ? 7.237 -9.802 -42.669 1.00 80.56 158 PHE A N 1
ATOM 1289 C CA . PHE A 1 158 ? 6.866 -9.820 -41.256 1.00 80.56 158 PHE A CA 1
ATOM 1290 C C . PHE A 1 158 ? 5.859 -8.712 -40.918 1.00 80.56 158 PHE A C 1
ATOM 1292 O O . PHE A 1 158 ? 4.791 -9.002 -40.377 1.00 80.56 158 PHE A O 1
ATOM 1299 N N . MET A 1 159 ? 6.130 -7.473 -41.333 1.00 78.94 159 MET A N 1
ATOM 1300 C CA . MET A 1 159 ? 5.247 -6.326 -41.092 1.00 78.94 159 MET A CA 1
ATOM 1301 C C . MET A 1 159 ? 3.908 -6.487 -41.811 1.00 78.94 159 MET A C 1
ATOM 1303 O O . MET A 1 159 ? 2.847 -6.295 -41.213 1.00 78.94 159 MET A O 1
ATOM 1307 N N . ASN A 1 160 ? 3.925 -6.960 -43.063 1.00 80.00 160 ASN A N 1
ATOM 1308 C CA . ASN A 1 160 ? 2.690 -7.303 -43.765 1.00 80.00 160 ASN A CA 1
ATOM 1309 C C . ASN A 1 160 ? 1.890 -8.385 -43.025 1.00 80.00 160 ASN A C 1
ATOM 1311 O O . ASN A 1 160 ? 0.663 -8.312 -42.998 1.00 80.00 160 ASN A O 1
ATOM 1315 N N . HIS A 1 161 ? 2.546 -9.371 -42.405 1.00 77.50 161 HIS A N 1
ATOM 1316 C CA . HIS A 1 161 ? 1.854 -10.384 -41.612 1.00 77.50 161 HIS A CA 1
ATOM 1317 C C . HIS A 1 161 ? 1.204 -9.796 -40.351 1.00 77.50 161 HIS A C 1
ATOM 1319 O O . HIS A 1 161 ? 0.024 -10.060 -40.123 1.00 77.50 161 HIS A O 1
ATOM 1325 N N . LEU A 1 162 ? 1.910 -8.960 -39.582 1.00 76.31 162 LEU A N 1
ATOM 1326 C CA . LEU A 1 162 ? 1.359 -8.307 -38.387 1.00 76.31 162 LEU A CA 1
ATOM 1327 C C . LEU A 1 162 ? 0.169 -7.389 -38.723 1.00 76.31 162 LEU A C 1
ATOM 1329 O O . LEU A 1 162 ? -0.900 -7.520 -38.123 1.00 76.31 162 LEU A O 1
ATOM 1333 N N . CYS A 1 163 ? 0.301 -6.533 -39.743 1.00 69.12 163 CYS A N 1
ATOM 1334 C CA . CYS A 1 163 ? -0.764 -5.614 -40.165 1.00 69.12 163 CYS A CA 1
ATOM 1335 C C . CYS A 1 163 ? -1.973 -6.316 -40.804 1.00 69.12 163 CYS A C 1
ATOM 1337 O O . CYS A 1 163 ? -3.096 -5.814 -40.735 1.00 69.12 163 CYS A O 1
ATOM 1339 N N . LEU A 1 164 ? -1.777 -7.463 -41.464 1.00 61.19 164 LEU A N 1
ATOM 1340 C CA . LEU A 1 164 ? -2.885 -8.272 -41.983 1.00 61.19 164 LEU A CA 1
ATOM 1341 C C . LEU A 1 164 ? -3.544 -9.116 -40.888 1.00 61.19 164 LEU A C 1
ATOM 1343 O O . LEU A 1 164 ? -4.745 -9.380 -40.972 1.00 61.19 164 LEU A O 1
ATOM 1347 N N . SER A 1 165 ? -2.789 -9.531 -39.869 1.00 56.12 165 SER A N 1
ATOM 1348 C CA . SER A 1 165 ? -3.324 -10.258 -38.716 1.00 56.12 165 SER A CA 1
ATOM 1349 C C . SER A 1 165 ? -4.240 -9.363 -37.873 1.00 56.12 165 SER A C 1
ATOM 1351 O O . SER A 1 165 ? -5.325 -9.801 -37.493 1.00 56.12 165 SER A O 1
ATOM 1353 N N . SER A 1 166 ? -3.903 -8.076 -37.694 1.00 54.78 166 SER A N 1
ATOM 1354 C CA . SER A 1 166 ? -4.776 -7.132 -36.970 1.00 54.78 166 SER A CA 1
ATOM 1355 C C . SER A 1 166 ? -6.092 -6.822 -37.702 1.00 54.78 166 SER A C 1
ATOM 1357 O O . SER A 1 166 ? -7.113 -6.589 -37.063 1.00 54.78 166 SER A O 1
ATOM 1359 N N . LYS A 1 167 ? -6.121 -6.907 -39.042 1.00 53.41 167 LYS A N 1
ATOM 1360 C CA . LYS A 1 167 ? -7.343 -6.733 -39.857 1.00 53.41 167 LYS A CA 1
ATOM 1361 C C . LYS A 1 167 ? -8.274 -7.950 -39.889 1.00 53.41 167 LYS A C 1
ATOM 1363 O O . LYS A 1 167 ? -9.381 -7.824 -40.399 1.00 53.41 167 LYS A O 1
ATOM 1368 N N . ASN A 1 168 ? -7.844 -9.111 -39.392 1.00 48.47 168 ASN A N 1
ATOM 1369 C CA . ASN A 1 168 ? -8.670 -10.326 -39.319 1.00 48.47 168 ASN A CA 1
ATOM 1370 C C . ASN A 1 168 ? -9.260 -10.574 -37.915 1.00 48.47 168 ASN A C 1
ATOM 1372 O O . ASN A 1 16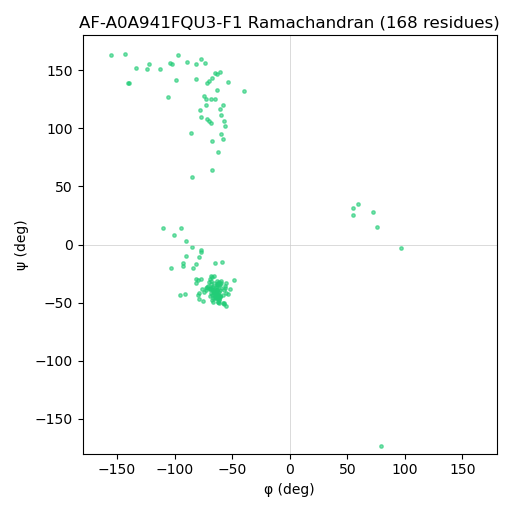8 ? -9.832 -11.637 -37.679 1.00 48.47 168 ASN A O 1
ATOM 1376 N N . LEU A 1 169 ? -9.118 -9.612 -36.996 1.00 48.03 169 LEU A N 1
ATOM 1377 C CA . LEU A 1 169 ? -9.663 -9.654 -35.633 1.00 48.03 169 LEU A CA 1
ATOM 1378 C C . LEU A 1 169 ? -10.821 -8.654 -35.401 1.00 48.03 169 LEU A C 1
ATOM 1380 O O . LEU A 1 169 ? -11.220 -8.445 -34.259 1.00 48.03 169 LEU A O 1
ATOM 1384 N N . LEU A 1 170 ? -11.393 -8.089 -36.473 1.00 38.62 170 LEU A N 1
ATOM 1385 C CA . LEU A 1 170 ? -12.655 -7.326 -36.493 1.00 38.62 170 LEU A CA 1
ATOM 1386 C C . LEU A 1 170 ? -13.628 -7.961 -37.495 1.00 38.62 170 LEU A C 1
ATOM 1388 O O . LEU A 1 170 ? -14.853 -7.905 -37.243 1.00 38.62 170 LEU A O 1
#

InterPro domains:
  IPR030832 Processed acidic surface protein [TIGR04383] (6-162)

pLDDT: mean 81.32, std 17.81, range [36.28, 97.62]